Protein AF-A0A7S1QHV8-F1 (afdb_monomer_lite)

Structure (mmCIF, N/CA/C/O backbone):
data_AF-A0A7S1QHV8-F1
#
_entry.id   AF-A0A7S1QHV8-F1
#
loop_
_atom_site.group_PDB
_atom_site.id
_atom_site.type_symbol
_atom_site.label_atom_id
_atom_site.label_alt_id
_atom_site.label_comp_id
_atom_site.label_asym_id
_atom_site.label_entity_id
_atom_site.label_seq_id
_atom_site.pdbx_PDB_ins_code
_atom_site.Cartn_x
_atom_site.Cartn_y
_atom_site.Cartn_z
_atom_site.occupancy
_atom_site.B_iso_or_equiv
_atom_site.auth_seq_id
_atom_site.auth_comp_id
_atom_site.auth_asym_id
_atom_site.auth_atom_id
_atom_site.pdbx_PDB_model_num
ATOM 1 N N . ARG A 1 1 ? 0.351 -22.954 -8.167 1.00 77.25 1 ARG A N 1
ATOM 2 C CA . ARG A 1 1 ? -0.189 -22.498 -9.470 1.00 77.25 1 ARG A CA 1
ATOM 3 C C . ARG A 1 1 ? 0.851 -21.577 -10.068 1.00 77.25 1 ARG A C 1
ATOM 5 O O . ARG A 1 1 ? 1.252 -20.652 -9.377 1.00 77.25 1 ARG A O 1
ATOM 12 N N . THR A 1 2 ? 1.310 -21.867 -11.275 1.00 90.75 2 THR A N 1
ATOM 13 C CA . THR A 1 2 ? 2.273 -21.025 -11.989 1.00 90.75 2 THR A CA 1
ATOM 14 C C . THR A 1 2 ? 1.488 -20.119 -12.925 1.00 90.75 2 THR A C 1
ATOM 16 O O . THR A 1 2 ? 0.535 -20.584 -13.549 1.00 90.75 2 THR A O 1
ATOM 19 N N . ALA A 1 3 ? 1.841 -18.840 -12.971 1.00 90.56 3 ALA A N 1
ATOM 20 C CA . ALA A 1 3 ? 1.262 -17.872 -13.890 1.00 90.56 3 ALA A CA 1
ATOM 21 C C . ALA A 1 3 ? 2.400 -17.239 -14.689 1.00 90.56 3 ALA A C 1
ATOM 23 O O . ALA A 1 3 ? 3.419 -16.860 -14.113 1.00 90.56 3 ALA A O 1
ATOM 24 N N . GLU A 1 4 ? 2.217 -17.148 -15.999 1.00 92.38 4 GLU A N 1
ATOM 25 C CA . GLU A 1 4 ? 3.098 -16.404 -16.891 1.00 92.38 4 GLU A CA 1
ATOM 26 C C . GLU A 1 4 ? 2.501 -15.010 -17.105 1.00 92.38 4 GLU A C 1
ATOM 28 O O . GLU A 1 4 ? 1.290 -14.870 -17.288 1.00 92.38 4 GLU A O 1
ATOM 33 N N . VAL A 1 5 ? 3.334 -13.972 -17.024 1.00 91.50 5 VAL A N 1
ATOM 34 C CA . VAL A 1 5 ? 2.901 -12.572 -17.115 1.00 91.50 5 VAL A CA 1
ATOM 35 C C . VAL A 1 5 ? 3.741 -11.870 -18.171 1.00 91.50 5 VAL A C 1
ATOM 37 O O . VAL A 1 5 ? 4.965 -11.853 -18.081 1.00 91.50 5 VAL A O 1
ATOM 40 N N . MET A 1 6 ? 3.077 -11.260 -19.152 1.00 92.25 6 MET A N 1
ATOM 41 C CA . MET A 1 6 ? 3.716 -10.464 -20.197 1.00 92.25 6 MET A CA 1
ATOM 42 C C . MET A 1 6 ? 3.490 -8.974 -19.922 1.00 92.25 6 MET A C 1
ATOM 44 O O . MET A 1 6 ? 2.350 -8.535 -19.776 1.00 92.25 6 MET A O 1
ATOM 48 N N . LEU A 1 7 ? 4.572 -8.194 -19.855 1.00 89.75 7 LEU A N 1
ATOM 49 C CA . LEU A 1 7 ? 4.539 -6.754 -19.584 1.00 89.75 7 LEU A CA 1
ATOM 50 C C . LEU A 1 7 ? 4.969 -5.979 -20.836 1.00 89.75 7 LEU A C 1
ATOM 52 O O . LEU A 1 7 ? 6.034 -6.230 -21.394 1.00 89.75 7 LEU A O 1
ATOM 56 N N . CYS A 1 8 ? 4.145 -5.030 -21.283 1.00 89.50 8 CYS A N 1
ATOM 57 C CA . CYS A 1 8 ? 4.484 -4.150 -22.402 1.00 89.50 8 CYS A CA 1
ATOM 58 C C . CYS A 1 8 ? 5.267 -2.934 -21.893 1.00 89.50 8 CYS A C 1
ATOM 60 O O . CYS A 1 8 ? 4.756 -2.178 -21.071 1.00 89.50 8 CYS A O 1
ATOM 62 N N . VAL A 1 9 ? 6.484 -2.734 -22.403 1.00 88.44 9 VAL A N 1
ATOM 63 C CA . VAL A 1 9 ? 7.393 -1.649 -21.980 1.00 88.44 9 VAL A CA 1
ATOM 64 C C . VAL A 1 9 ? 7.766 -0.702 -23.126 1.00 88.44 9 VAL A C 1
ATOM 66 O O . VAL A 1 9 ? 8.724 0.049 -23.013 1.00 88.44 9 VAL A O 1
ATOM 69 N N . LYS A 1 10 ? 7.016 -0.728 -24.238 1.00 84.56 10 LYS A N 1
ATOM 70 C CA . LYS A 1 10 ? 7.363 -0.029 -25.493 1.00 84.56 10 LYS A CA 1
ATOM 71 C C . LYS A 1 10 ? 7.579 1.481 -25.340 1.00 84.56 10 LYS A C 1
ATOM 73 O O . LYS A 1 10 ? 8.440 2.023 -26.019 1.00 84.56 10 LYS A O 1
ATOM 78 N N . ASP A 1 11 ? 6.842 2.122 -24.437 1.00 84.25 11 ASP A N 1
ATOM 79 C CA . ASP A 1 11 ? 6.924 3.570 -24.196 1.00 84.25 11 ASP A CA 1
ATOM 80 C C . ASP A 1 11 ? 7.743 3.920 -22.942 1.00 84.25 11 ASP A C 1
ATOM 82 O O . ASP A 1 11 ? 7.843 5.083 -22.551 1.00 84.25 11 ASP A O 1
ATOM 86 N N . ALA A 1 12 ? 8.327 2.917 -22.282 1.00 82.69 12 ALA A N 1
ATOM 87 C CA . ALA A 1 12 ? 9.216 3.127 -21.154 1.00 82.69 12 ALA A CA 1
ATOM 88 C C . ALA A 1 12 ? 10.659 3.243 -21.656 1.00 82.69 12 ALA A C 1
ATOM 90 O O . ALA A 1 12 ? 11.107 2.452 -22.484 1.00 82.69 12 ALA A O 1
ATOM 91 N N . ALA A 1 13 ? 11.428 4.174 -21.092 1.00 85.88 13 ALA A N 1
ATOM 92 C CA . ALA A 1 13 ? 12.884 4.210 -21.245 1.00 85.88 13 ALA A CA 1
ATOM 93 C C . ALA A 1 13 ? 13.545 3.079 -20.423 1.00 85.88 13 ALA A C 1
ATOM 95 O O . ALA A 1 13 ? 14.388 3.327 -19.563 1.00 85.88 13 ALA A O 1
ATOM 96 N N . LEU A 1 14 ? 13.100 1.839 -20.637 1.00 86.81 14 LEU A N 1
ATOM 97 C CA . LEU A 1 14 ? 13.517 0.647 -19.913 1.00 86.81 14 LEU A CA 1
ATOM 98 C C . LEU A 1 14 ? 14.174 -0.327 -20.895 1.00 86.81 14 LEU A C 1
ATOM 100 O O . LEU A 1 14 ? 13.529 -0.830 -21.812 1.00 86.81 14 LEU A O 1
ATOM 104 N N . ALA A 1 15 ? 15.449 -0.620 -20.668 1.00 89.44 15 ALA A N 1
ATOM 105 C CA . ALA A 1 15 ? 16.157 -1.719 -21.309 1.00 89.44 15 ALA A CA 1
ATOM 106 C C . ALA A 1 15 ? 16.427 -2.805 -20.263 1.00 89.44 15 ALA A C 1
ATOM 108 O O . ALA A 1 15 ? 16.649 -2.490 -19.094 1.00 89.44 15 ALA A O 1
ATOM 109 N N . TYR A 1 16 ? 16.406 -4.066 -20.681 1.00 92.88 16 TYR A N 1
ATOM 110 C CA . TYR A 1 16 ? 16.735 -5.199 -19.822 1.00 92.88 16 TYR A CA 1
ATOM 111 C C . TYR A 1 16 ? 17.555 -6.225 -20.603 1.00 92.88 16 TYR A C 1
ATOM 113 O O . TYR A 1 16 ? 17.508 -6.276 -21.836 1.00 92.88 16 TYR A O 1
ATOM 121 N N . GLN A 1 17 ? 18.292 -7.051 -19.878 1.00 95.19 17 GLN A N 1
ATOM 122 C CA . GLN A 1 17 ? 19.0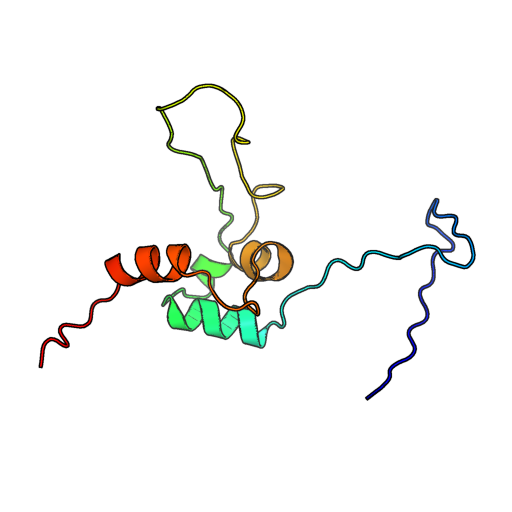11 -8.206 -20.391 1.00 95.19 17 GLN A CA 1
ATOM 123 C C . GLN A 1 17 ? 18.500 -9.486 -19.729 1.00 95.19 17 GLN A C 1
ATOM 125 O O . GLN A 1 17 ? 17.863 -9.477 -18.674 1.00 95.19 17 GLN A O 1
ATOM 130 N N . ALA A 1 18 ? 18.756 -10.624 -20.374 1.00 94.94 18 ALA A N 1
ATOM 131 C CA . ALA A 1 18 ? 18.410 -11.913 -19.796 1.00 94.94 18 ALA A CA 1
ATOM 132 C C . ALA A 1 18 ? 19.186 -12.125 -18.486 1.00 94.94 18 ALA A C 1
ATOM 134 O O . ALA A 1 18 ? 20.411 -12.032 -18.465 1.00 94.94 18 ALA A O 1
ATOM 135 N N . GLY A 1 19 ? 18.461 -12.426 -17.408 1.00 94.94 19 GLY A N 1
ATOM 136 C CA . GLY A 1 19 ? 19.018 -12.544 -16.058 1.00 94.94 19 GLY A CA 1
ATOM 137 C C . GLY A 1 19 ? 18.769 -11.326 -15.164 1.00 94.94 19 GLY A C 1
ATOM 138 O O . GLY A 1 19 ? 18.971 -11.433 -13.954 1.00 94.94 19 GLY A O 1
ATOM 139 N N . ASP A 1 20 ? 18.278 -10.210 -15.711 1.00 94.88 20 ASP A N 1
ATOM 140 C CA . ASP A 1 20 ? 17.872 -9.057 -14.905 1.00 94.88 20 ASP A CA 1
ATOM 141 C C . ASP A 1 20 ? 16.625 -9.361 -14.066 1.00 94.88 20 ASP A C 1
ATOM 143 O O . ASP A 1 20 ? 15.728 -10.110 -14.463 1.00 94.88 20 ASP A O 1
ATOM 147 N N . HIS A 1 21 ? 16.549 -8.727 -12.896 1.00 93.00 21 HIS A N 1
ATOM 148 C CA . HIS A 1 21 ? 15.396 -8.821 -12.009 1.00 93.00 21 HIS A CA 1
ATOM 149 C C . HIS A 1 21 ? 14.473 -7.621 -12.207 1.00 93.00 21 HIS A C 1
ATOM 151 O O . HIS A 1 21 ? 14.929 -6.483 -12.308 1.00 93.00 21 HIS A O 1
ATOM 157 N N . PHE A 1 22 ? 13.164 -7.867 -12.180 1.00 90.81 22 PHE A N 1
ATOM 158 C CA . PHE A 1 22 ? 12.154 -6.818 -12.254 1.00 90.81 22 PHE A CA 1
ATOM 159 C C . PHE A 1 22 ? 11.453 -6.648 -10.905 1.00 90.81 22 PHE A C 1
ATOM 161 O O . PHE A 1 22 ? 10.906 -7.600 -10.345 1.00 90.81 22 PHE A O 1
ATOM 168 N N . GLY A 1 23 ? 11.464 -5.425 -10.378 1.00 91.19 23 GLY A N 1
ATOM 169 C CA . GLY A 1 23 ? 10.712 -5.073 -9.180 1.00 91.19 23 GLY A CA 1
ATOM 170 C C . GLY A 1 23 ? 9.267 -4.737 -9.531 1.00 91.19 23 GLY A C 1
ATOM 171 O O . GLY A 1 23 ? 9.017 -3.828 -10.316 1.00 91.19 23 GLY A O 1
ATOM 172 N N . ILE A 1 24 ? 8.310 -5.434 -8.920 1.00 91.38 24 ILE A N 1
ATOM 173 C CA . ILE A 1 24 ? 6.884 -5.099 -9.009 1.00 91.38 24 ILE A CA 1
ATOM 174 C C . ILE A 1 24 ? 6.480 -4.475 -7.679 1.00 91.38 24 ILE A C 1
ATOM 176 O O . ILE A 1 24 ? 6.674 -5.098 -6.639 1.00 91.38 24 ILE A O 1
ATOM 180 N N . LEU A 1 25 ? 5.914 -3.265 -7.704 1.00 91.81 25 LEU A N 1
ATOM 181 C CA . LEU A 1 25 ? 5.311 -2.653 -6.521 1.00 91.81 25 LEU A CA 1
ATOM 182 C C . LEU A 1 25 ? 3.884 -3.201 -6.356 1.00 91.81 25 LEU A C 1
ATOM 184 O O . LEU A 1 25 ? 3.014 -2.859 -7.162 1.00 91.81 25 LEU A O 1
ATOM 188 N N . PRO A 1 26 ? 3.622 -4.067 -5.363 1.00 93.75 26 PRO A N 1
ATOM 189 C CA . PRO A 1 26 ? 2.306 -4.654 -5.199 1.00 93.75 26 PRO A CA 1
ATOM 190 C C . PRO A 1 26 ? 1.337 -3.664 -4.550 1.00 93.75 26 PRO A C 1
ATOM 192 O O . PRO A 1 26 ? 1.723 -2.786 -3.779 1.00 93.75 26 PRO A O 1
ATOM 195 N N . ARG A 1 27 ? 0.051 -3.880 -4.816 1.00 95.56 27 ARG A N 1
ATOM 196 C CA . ARG A 1 27 ? -1.057 -3.230 -4.119 1.00 95.56 27 ARG A CA 1
ATOM 197 C C . ARG A 1 27 ? -1.771 -4.257 -3.251 1.00 95.56 27 ARG A C 1
ATOM 199 O O . ARG A 1 27 ? -2.086 -5.350 -3.727 1.00 95.56 27 ARG A O 1
ATOM 206 N N . ASN A 1 28 ? -2.082 -3.902 -2.010 1.00 96.56 28 ASN A N 1
ATOM 207 C CA . ASN A 1 28 ? -2.921 -4.734 -1.157 1.00 96.56 28 ASN A CA 1
ATOM 208 C C . ASN A 1 28 ? -4.329 -4.892 -1.769 1.00 96.56 28 ASN A C 1
ATOM 210 O O . ASN A 1 28 ? -4.880 -3.922 -2.301 1.00 96.56 28 ASN A O 1
ATOM 214 N N . PRO A 1 29 ? -4.949 -6.083 -1.676 1.00 96.69 29 PRO A N 1
ATOM 215 C CA . PRO A 1 29 ? -6.328 -6.277 -2.109 1.00 96.69 29 PRO A CA 1
ATOM 216 C C . PRO A 1 29 ? -7.288 -5.362 -1.344 1.00 96.69 29 PRO A C 1
ATOM 218 O O . PRO A 1 29 ? -7.156 -5.206 -0.129 1.00 96.69 29 PRO A O 1
ATOM 221 N N . ASP A 1 30 ? -8.312 -4.842 -2.021 1.00 96.38 30 ASP A N 1
ATOM 222 C CA . ASP A 1 30 ? -9.302 -3.948 -1.401 1.00 96.38 30 ASP A CA 1
ATOM 223 C C . ASP A 1 30 ? -9.984 -4.580 -0.189 1.00 96.38 30 ASP A C 1
ATOM 225 O O . ASP A 1 30 ? -10.167 -3.928 0.835 1.00 96.38 30 ASP A O 1
ATOM 229 N N . ALA A 1 31 ? -10.263 -5.884 -0.258 1.00 96.44 31 ALA A N 1
ATOM 230 C CA . ALA A 1 31 ? -10.812 -6.634 0.865 1.00 96.44 31 ALA A CA 1
ATOM 231 C C . ALA A 1 31 ? -9.884 -6.629 2.095 1.00 96.44 31 ALA A C 1
ATOM 233 O O . ALA A 1 31 ? -10.362 -6.579 3.223 1.00 96.44 31 ALA A O 1
ATOM 234 N N . ALA A 1 32 ? -8.560 -6.674 1.909 1.00 96.06 32 ALA A N 1
ATOM 235 C CA . ALA A 1 32 ? -7.610 -6.626 3.022 1.00 96.06 32 ALA A CA 1
ATOM 236 C C . ALA A 1 32 ? -7.539 -5.227 3.645 1.00 96.06 32 ALA A C 1
ATOM 238 O O . ALA A 1 32 ? -7.535 -5.102 4.869 1.00 96.06 32 ALA A O 1
ATOM 239 N N . VAL A 1 33 ? -7.543 -4.187 2.806 1.00 97.19 33 VA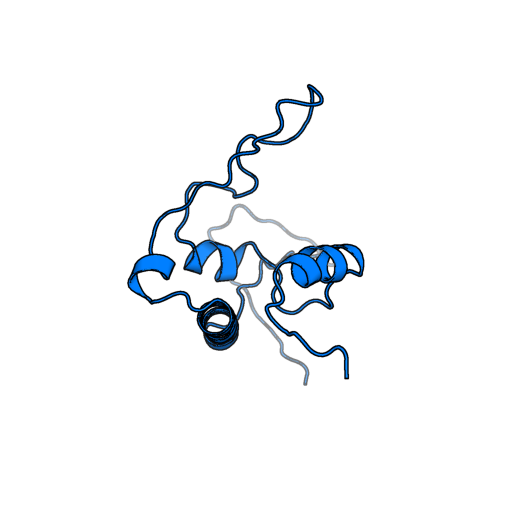L A N 1
ATOM 240 C CA . VAL A 1 33 ? -7.594 -2.790 3.258 1.00 97.19 33 VAL A CA 1
ATOM 241 C C . VAL A 1 33 ? -8.884 -2.531 4.034 1.00 97.19 33 VAL A C 1
ATOM 243 O O . VAL A 1 33 ? -8.833 -1.959 5.120 1.00 97.19 33 VAL A O 1
ATOM 246 N N . GLN A 1 34 ? -10.024 -3.005 3.525 1.00 96.81 34 GLN A N 1
ATOM 247 C CA . GLN A 1 34 ? -11.315 -2.812 4.177 1.00 96.81 34 GLN A CA 1
ATOM 248 C C . GLN A 1 34 ? -11.372 -3.501 5.543 1.00 96.81 34 GLN A C 1
ATOM 250 O O . GLN A 1 34 ? -11.688 -2.841 6.523 1.00 96.81 34 GLN A O 1
ATOM 255 N N . ARG A 1 35 ? -10.932 -4.765 5.651 1.00 95.94 35 ARG A N 1
ATOM 256 C CA . ARG A 1 35 ? -10.841 -5.450 6.955 1.00 95.94 35 ARG A CA 1
ATOM 257 C C . ARG A 1 35 ? -9.985 -4.688 7.967 1.00 95.94 35 ARG A C 1
ATOM 259 O O . ARG A 1 35 ? -10.296 -4.694 9.152 1.00 95.94 35 ARG A O 1
ATOM 266 N N . CYS A 1 36 ? -8.891 -4.069 7.520 1.00 95.38 36 CYS A N 1
ATOM 267 C CA . CYS A 1 36 ? -8.033 -3.275 8.395 1.00 95.38 36 CYS A CA 1
ATOM 268 C C . CYS A 1 36 ? -8.744 -2.003 8.881 1.00 95.38 36 CYS A C 1
ATOM 270 O O . CYS A 1 36 ? -8.692 -1.701 10.070 1.00 95.38 36 CYS A O 1
ATOM 27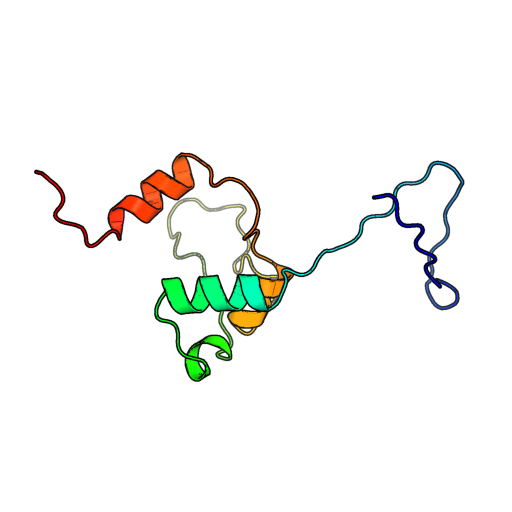2 N N . LEU A 1 37 ? -9.441 -1.293 7.990 1.00 96.06 37 LEU A N 1
ATOM 273 C CA . LEU A 1 37 ? -10.240 -0.119 8.352 1.00 96.06 37 LEU A CA 1
ATOM 274 C C . LEU A 1 37 ? -11.364 -0.479 9.331 1.00 96.06 37 LEU A C 1
ATOM 276 O O . LEU A 1 37 ? -11.534 0.215 10.331 1.00 96.06 37 LEU A O 1
ATOM 280 N N . ASP A 1 38 ? -12.067 -1.585 9.080 1.00 96.00 38 ASP A N 1
ATOM 281 C CA . ASP A 1 38 ? -13.152 -2.075 9.933 1.00 96.00 38 ASP A CA 1
ATOM 282 C C . ASP A 1 38 ? -12.631 -2.438 11.333 1.00 96.00 38 ASP A C 1
ATOM 284 O O . ASP A 1 38 ? -13.207 -2.016 12.334 1.00 96.00 38 ASP A O 1
ATOM 288 N N . ALA A 1 39 ? -11.495 -3.143 11.419 1.00 92.88 39 ALA A N 1
ATOM 289 C CA . ALA A 1 39 ? -10.859 -3.498 12.692 1.00 92.88 39 ALA A CA 1
ATOM 290 C C . ALA A 1 39 ? -10.398 -2.275 13.504 1.00 92.88 39 ALA A C 1
ATOM 292 O O . ALA A 1 39 ? -10.323 -2.341 14.728 1.00 92.88 39 ALA A O 1
ATOM 293 N N . LEU A 1 40 ? -10.093 -1.162 12.832 1.00 92.31 40 LEU A N 1
ATOM 294 C CA . LEU A 1 40 ? -9.731 0.109 13.463 1.00 92.31 40 LEU A CA 1
ATOM 295 C C . LEU A 1 40 ? -10.947 1.020 13.716 1.00 92.31 40 LEU A C 1
ATOM 297 O O . LEU A 1 40 ? -10.771 2.134 14.208 1.00 92.31 40 LEU A O 1
ATOM 301 N N . GLY A 1 41 ? -12.165 0.595 13.355 1.00 94.81 41 GLY A N 1
ATOM 302 C CA . GLY A 1 41 ? -13.378 1.408 13.482 1.00 94.81 41 GLY A CA 1
ATOM 303 C C . GLY A 1 41 ? -13.389 2.655 12.587 1.00 94.81 41 GLY A C 1
ATOM 304 O O . GLY A 1 41 ? -14.034 3.653 12.911 1.00 94.81 41 GLY A O 1
ATOM 305 N N . ILE A 1 42 ? -12.655 2.640 11.470 1.00 95.19 42 ILE A N 1
ATOM 306 C CA . ILE A 1 42 ? -12.491 3.802 10.590 1.00 95.19 42 ILE A CA 1
ATOM 307 C C . ILE A 1 42 ? -13.560 3.785 9.496 1.00 95.19 42 ILE A C 1
ATOM 309 O O . ILE A 1 42 ? -13.514 2.990 8.560 1.00 95.19 42 ILE A O 1
ATOM 313 N N . GLY A 1 43 ? -14.500 4.728 9.580 1.00 94.81 43 GLY A N 1
ATOM 314 C CA . GLY A 1 43 ? -15.533 4.921 8.562 1.00 94.81 43 GLY A CA 1
ATOM 315 C C . GLY A 1 43 ? -14.996 5.430 7.216 1.00 94.81 43 GLY A C 1
ATOM 316 O O . GLY A 1 43 ? -13.918 6.025 7.128 1.00 94.81 43 GLY A O 1
ATOM 317 N N . ALA A 1 44 ? -15.800 5.263 6.161 1.00 92.00 44 ALA A N 1
ATOM 318 C CA . ALA A 1 44 ? -15.433 5.607 4.784 1.00 92.00 44 ALA A CA 1
ATOM 319 C C . ALA A 1 44 ? -14.975 7.068 4.613 1.00 92.00 44 ALA A C 1
ATOM 321 O O . ALA A 1 44 ? -13.960 7.320 3.972 1.00 92.00 44 ALA A O 1
ATOM 322 N N . ALA A 1 45 ? -15.666 8.024 5.243 1.00 93.31 45 ALA A N 1
ATOM 323 C CA . ALA A 1 45 ? -15.304 9.441 5.165 1.00 93.31 45 ALA A CA 1
ATOM 324 C C . ALA A 1 45 ? -13.895 9.721 5.720 1.00 93.31 45 ALA A C 1
ATOM 326 O O . ALA A 1 45 ? -13.149 10.518 5.157 1.00 93.31 45 ALA A O 1
ATOM 327 N N . THR A 1 46 ? -13.507 9.042 6.803 1.00 93.69 46 THR A N 1
ATOM 328 C CA . THR A 1 46 ? -12.170 9.173 7.396 1.00 93.69 46 THR A CA 1
ATOM 329 C C . THR A 1 46 ? -11.117 8.440 6.569 1.00 93.69 46 THR A C 1
ATOM 331 O O . THR A 1 46 ? -9.997 8.929 6.451 1.00 93.69 46 THR A O 1
ATOM 334 N N . ALA A 1 47 ? -11.467 7.311 5.947 1.00 94.38 47 ALA A N 1
ATOM 335 C CA . ALA A 1 47 ? -10.557 6.562 5.078 1.00 94.38 47 ALA A CA 1
ATOM 336 C C . ALA A 1 47 ? -10.104 7.369 3.844 1.00 94.38 47 ALA A C 1
ATOM 338 O O . ALA A 1 47 ? -8.958 7.232 3.409 1.00 94.38 47 ALA A O 1
ATOM 339 N N . GLU A 1 48 ? -10.968 8.241 3.317 1.00 96.31 48 GLU A N 1
ATOM 340 C CA . GLU A 1 48 ? -10.650 9.127 2.186 1.00 96.31 48 GLU A CA 1
ATOM 341 C C . GLU A 1 48 ? -9.957 10.436 2.603 1.00 96.31 48 GLU A C 1
ATOM 343 O O . GLU A 1 48 ? -9.524 11.213 1.748 1.00 96.31 48 GLU A O 1
ATOM 348 N N . ARG A 1 49 ? -9.800 10.710 3.908 1.00 95.19 49 ARG A N 1
ATOM 349 C CA . ARG A 1 49 ? -9.080 11.911 4.350 1.00 95.19 49 ARG A CA 1
ATOM 350 C C . ARG A 1 49 ? -7.609 11.808 3.991 1.00 95.19 49 ARG A C 1
ATOM 352 O O . ARG A 1 49 ? -6.937 10.825 4.300 1.00 95.19 49 ARG A O 1
ATOM 359 N N . VAL A 1 50 ? -7.107 12.888 3.402 1.00 93.75 50 VAL A N 1
ATOM 360 C CA . VAL A 1 50 ? -5.682 13.090 3.158 1.00 93.75 50 VAL A CA 1
ATOM 361 C C . VAL A 1 50 ? -4.969 13.267 4.496 1.00 93.75 50 VAL A C 1
ATOM 363 O O . VAL A 1 50 ? -5.327 14.140 5.289 1.00 93.75 50 VAL A O 1
ATOM 366 N N . VAL A 1 51 ? -3.962 12.431 4.736 1.00 88.88 51 VAL A N 1
ATOM 367 C CA . VAL A 1 51 ? -3.150 12.425 5.952 1.00 88.88 51 VAL A CA 1
ATOM 368 C C . VAL A 1 51 ? -1.691 12.745 5.640 1.00 88.88 51 VAL A C 1
ATOM 370 O O . VAL A 1 51 ? -1.191 12.535 4.533 1.00 88.88 51 VAL A O 1
ATOM 373 N N . GLU A 1 52 ? -1.002 13.251 6.654 1.00 87.12 52 GLU A N 1
ATOM 374 C CA . GLU A 1 52 ? 0.434 13.497 6.660 1.00 87.12 52 GLU A CA 1
ATOM 375 C C . GLU A 1 52 ? 0.995 12.921 7.961 1.00 87.12 52 GLU A C 1
ATOM 377 O O . GLU A 1 52 ? 0.497 13.242 9.041 1.00 87.12 52 GLU A O 1
ATOM 382 N N . LEU A 1 53 ? 2.002 12.049 7.871 1.00 80.00 53 LEU A N 1
ATOM 383 C CA . LEU A 1 53 ? 2.664 11.499 9.051 1.00 80.00 53 LEU A CA 1
ATOM 384 C C . LEU A 1 53 ? 3.841 12.392 9.411 1.00 80.00 53 LEU A C 1
ATOM 386 O O . LEU A 1 53 ? 4.900 12.277 8.810 1.00 80.00 53 LEU A O 1
ATOM 390 N N . THR A 1 54 ? 3.675 13.272 10.392 1.00 73.81 54 THR A N 1
ATOM 391 C CA . THR A 1 54 ? 4.771 14.121 10.865 1.00 73.81 54 THR A CA 1
ATOM 392 C C . THR A 1 54 ? 5.470 13.486 12.062 1.00 73.81 54 THR A C 1
ATOM 394 O O . THR A 1 54 ? 4.840 13.011 13.008 1.00 73.81 54 THR A O 1
ATOM 397 N N . SER A 1 55 ? 6.802 13.458 12.036 1.00 67.31 55 SER A N 1
ATOM 398 C CA . SER A 1 55 ? 7.575 13.022 13.200 1.00 67.31 55 SER A CA 1
ATOM 399 C C . SER A 1 55 ? 7.504 14.085 14.298 1.00 67.31 55 SER A C 1
ATOM 401 O O . SER A 1 55 ? 7.953 15.213 14.108 1.00 67.31 55 SER A O 1
ATOM 403 N N . GLN A 1 56 ? 6.986 13.722 15.473 1.00 59.50 56 GLN A N 1
ATOM 404 C CA . GLN A 1 56 ? 6.995 14.590 16.659 1.00 59.50 56 GLN A CA 1
ATOM 405 C C . GLN A 1 56 ? 8.348 14.581 17.398 1.00 59.50 56 GLN A C 1
ATOM 407 O O . GLN A 1 56 ? 8.477 15.163 18.478 1.00 59.50 56 GLN A O 1
ATOM 412 N N . CYS A 1 57 ? 9.384 13.937 16.846 1.00 49.09 57 CYS A N 1
ATOM 413 C CA . CYS A 1 57 ? 10.679 13.813 17.507 1.00 49.09 57 CYS A CA 1
ATOM 414 C C . CYS A 1 57 ? 11.427 15.154 17.562 1.00 49.09 57 CYS A C 1
ATOM 416 O O . CYS A 1 57 ? 12.218 15.497 16.687 1.00 49.09 57 CYS A O 1
ATOM 418 N N . ARG A 1 58 ? 11.256 15.866 18.682 1.00 48.06 58 ARG A N 1
ATOM 419 C CA . ARG A 1 58 ? 12.191 16.891 19.183 1.00 48.06 58 ARG A CA 1
ATOM 420 C C . ARG A 1 58 ? 13.519 16.307 19.694 1.00 48.06 58 ARG A C 1
ATOM 422 O O . ARG A 1 58 ? 14.382 17.064 20.128 1.00 48.06 58 ARG A O 1
ATOM 429 N N . ILE A 1 59 ? 13.701 14.987 19.660 1.00 49.41 59 ILE A N 1
ATOM 430 C CA . ILE A 1 59 ? 14.839 14.300 20.272 1.00 49.41 59 ILE A CA 1
ATOM 431 C C . ILE A 1 59 ? 15.601 13.552 19.175 1.00 49.41 59 ILE A C 1
ATOM 433 O O . ILE A 1 59 ? 15.073 12.646 18.541 1.00 49.41 59 ILE A O 1
ATOM 437 N N . ASN A 1 60 ? 16.851 13.977 18.992 1.00 46.16 60 ASN A N 1
ATOM 438 C CA . ASN A 1 60 ? 17.884 13.482 18.079 1.00 46.16 60 ASN A CA 1
ATOM 439 C C . ASN A 1 60 ? 17.788 13.956 16.620 1.00 46.16 60 ASN A C 1
ATOM 441 O O . ASN A 1 60 ? 17.247 13.326 15.718 1.00 46.16 60 ASN A O 1
ATOM 445 N N . LYS A 1 61 ? 18.417 15.122 16.428 1.00 51.69 61 LYS A N 1
ATOM 446 C CA . LYS A 1 61 ? 18.866 15.709 15.166 1.00 51.69 61 LYS A CA 1
ATOM 447 C C . LYS A 1 61 ? 19.589 14.661 14.302 1.00 51.69 61 LYS A C 1
ATOM 449 O O . LYS A 1 61 ? 20.586 14.105 14.752 1.00 51.69 61 LYS A O 1
ATOM 454 N N . ARG A 1 62 ? 19.159 14.569 13.035 1.00 54.59 62 ARG A N 1
ATOM 455 C CA . ARG A 1 62 ? 19.725 13.850 11.868 1.00 54.59 62 ARG A CA 1
ATOM 456 C C . ARG A 1 62 ? 19.019 12.524 11.534 1.00 54.59 62 ARG A C 1
ATOM 458 O O . ARG A 1 62 ? 19.185 11.534 12.227 1.00 54.59 62 ARG A O 1
ATOM 465 N N . ALA A 1 63 ? 18.346 12.538 10.375 1.00 57.00 63 ALA A N 1
ATOM 466 C CA . ALA A 1 63 ? 18.055 11.393 9.499 1.00 57.00 63 ALA A CA 1
ATOM 467 C C . ALA A 1 63 ? 16.684 10.682 9.552 1.00 57.00 63 ALA A C 1
ATOM 469 O O . ALA A 1 63 ? 16.615 9.517 9.171 1.00 57.00 63 ALA A O 1
ATOM 470 N N . THR A 1 64 ? 15.578 11.366 9.867 1.00 55.25 64 THR A N 1
ATOM 471 C CA . THR A 1 64 ? 14.240 10.841 9.511 1.00 55.25 64 THR A CA 1
ATOM 472 C C . THR A 1 64 ? 13.509 11.845 8.621 1.00 55.25 64 THR A C 1
ATOM 474 O O . THR A 1 64 ? 13.456 13.022 8.992 1.00 55.25 64 THR A O 1
ATOM 477 N N . PRO A 1 65 ? 12.978 11.439 7.449 1.00 57.34 65 PRO A N 1
ATOM 478 C CA . PRO A 1 65 ? 12.197 12.335 6.606 1.00 57.34 65 PRO A CA 1
ATOM 479 C C . PRO A 1 65 ? 10.997 12.888 7.384 1.00 57.34 65 PRO A C 1
ATOM 481 O O . PRO A 1 65 ? 10.419 12.203 8.229 1.00 57.34 65 PRO A O 1
ATOM 484 N N . ALA A 1 66 ? 10.642 14.145 7.105 1.00 61.62 66 ALA A N 1
ATOM 485 C CA . ALA A 1 66 ? 9.547 14.843 7.783 1.00 61.62 66 ALA A CA 1
ATOM 486 C C . ALA A 1 66 ? 8.199 14.121 7.619 1.00 61.62 66 ALA A C 1
ATOM 488 O O . ALA A 1 66 ? 7.363 14.206 8.515 1.00 61.62 66 ALA A O 1
ATOM 489 N N . ASN A 1 67 ? 8.041 13.390 6.508 1.00 63.88 67 ASN A N 1
ATOM 490 C CA . ASN A 1 67 ? 6.948 12.472 6.231 1.00 63.88 67 ASN A CA 1
ATOM 491 C C . ASN A 1 67 ? 7.509 11.111 5.802 1.00 63.88 67 ASN A C 1
ATOM 493 O O . ASN A 1 67 ? 8.362 11.044 4.920 1.00 63.88 67 ASN A O 1
ATOM 497 N N . SER A 1 68 ? 7.046 10.031 6.431 1.00 73.00 68 SER A N 1
ATOM 498 C CA . SER A 1 68 ? 7.403 8.660 6.040 1.00 73.00 68 SER A CA 1
ATOM 499 C C . SER A 1 68 ? 6.612 8.160 4.828 1.00 73.00 68 SER A C 1
ATOM 501 O O . SER A 1 68 ? 6.989 7.152 4.233 1.00 73.00 68 SER A O 1
ATOM 503 N N . LEU A 1 69 ? 5.532 8.852 4.453 1.00 80.56 69 LEU A N 1
ATOM 504 C CA . LEU A 1 69 ? 4.791 8.603 3.220 1.00 80.56 69 LEU A CA 1
ATOM 505 C C . LEU A 1 69 ? 5.416 9.389 2.055 1.00 80.56 69 LEU A C 1
ATOM 507 O O . LEU A 1 69 ? 5.913 10.496 2.274 1.00 80.56 69 LEU A O 1
ATOM 511 N N . PRO A 1 70 ? 5.328 8.884 0.808 1.00 78.12 70 PRO A N 1
ATOM 512 C CA . PRO A 1 70 ? 5.878 9.575 -0.363 1.00 78.12 70 PRO A CA 1
ATOM 513 C C . PRO A 1 70 ? 5.312 10.988 -0.564 1.00 78.12 70 PRO A C 1
ATOM 515 O O . PRO A 1 70 ? 5.995 11.873 -1.069 1.00 78.12 70 PRO A O 1
ATOM 518 N N . MET A 1 71 ? 4.053 11.198 -0.168 1.00 77.12 71 MET A N 1
ATOM 519 C CA . MET A 1 71 ? 3.344 12.476 -0.216 1.00 77.12 71 MET A CA 1
ATOM 520 C C . MET A 1 71 ? 2.157 12.455 0.759 1.00 77.12 71 MET A C 1
ATOM 522 O O . MET A 1 71 ? 1.891 11.441 1.411 1.00 77.12 71 MET A O 1
ATOM 526 N N . ARG A 1 72 ? 1.421 13.567 0.852 1.00 88.88 72 ARG A N 1
ATOM 527 C CA . ARG A 1 72 ? 0.120 13.601 1.534 1.00 88.88 72 ARG A CA 1
ATOM 528 C C . ARG A 1 72 ? -0.874 12.779 0.718 1.00 88.88 72 ARG A C 1
ATOM 530 O O . ARG A 1 72 ? -1.165 13.128 -0.424 1.00 88.88 72 ARG A O 1
ATOM 537 N N . VAL A 1 73 ? -1.359 11.682 1.284 1.00 92.31 73 VAL A N 1
ATOM 538 C CA . VAL A 1 73 ? -2.252 10.735 0.599 1.00 92.31 73 VAL A CA 1
ATOM 539 C C . VAL A 1 73 ? -3.452 10.406 1.467 1.00 92.31 73 VAL A C 1
ATOM 541 O O . VAL A 1 73 ? -3.389 10.542 2.686 1.00 92.31 73 VAL A O 1
ATOM 544 N N . ALA A 1 74 ? -4.544 9.959 0.846 1.00 95.06 74 ALA A N 1
ATOM 545 C CA . ALA A 1 74 ? -5.664 9.392 1.585 1.00 95.06 74 ALA A CA 1
ATOM 546 C C . ALA A 1 74 ? -5.199 8.207 2.445 1.00 95.06 74 ALA A C 1
ATOM 548 O O . ALA A 1 74 ? -4.325 7.437 2.027 1.00 95.06 74 ALA A O 1
ATOM 549 N N . LEU A 1 75 ? -5.799 8.028 3.623 1.00 94.44 75 LEU A N 1
ATOM 550 C CA . LEU A 1 75 ? -5.474 6.905 4.506 1.00 94.44 75 LEU A CA 1
ATOM 551 C C . LEU A 1 75 ? -5.658 5.555 3.792 1.00 94.44 75 LEU A C 1
ATOM 553 O O . LEU A 1 75 ? -4.801 4.676 3.902 1.00 94.44 75 LEU A O 1
ATOM 557 N N . ARG A 1 76 ? -6.719 5.417 2.988 1.00 95.75 76 ARG A N 1
ATOM 558 C CA . ARG A 1 76 ? -6.941 4.237 2.140 1.00 95.75 76 ARG A CA 1
ATOM 559 C C . ARG A 1 76 ? -5.766 3.981 1.196 1.00 95.75 76 ARG A C 1
ATOM 561 O O . ARG A 1 76 ? -5.317 2.845 1.081 1.00 95.75 76 ARG A O 1
ATOM 568 N N . THR A 1 77 ? -5.244 5.020 0.545 1.00 95.38 77 THR A N 1
ATOM 569 C CA . THR A 1 77 ? -4.095 4.910 -0.368 1.00 95.38 77 THR A CA 1
ATOM 570 C C . THR A 1 77 ? -2.839 4.469 0.373 1.00 95.38 77 THR A C 1
ATOM 572 O O . THR A 1 77 ? -2.107 3.617 -0.130 1.00 95.38 77 THR A O 1
ATOM 575 N N . ALA A 1 78 ? -2.613 4.988 1.583 1.00 94.38 78 ALA A N 1
ATOM 576 C CA . ALA A 1 78 ? -1.490 4.563 2.411 1.00 94.38 78 ALA A CA 1
ATOM 577 C C . ALA A 1 78 ? -1.564 3.067 2.748 1.00 94.38 78 ALA A C 1
ATOM 579 O O . ALA A 1 78 ? -0.587 2.346 2.548 1.00 94.38 78 ALA A O 1
ATOM 580 N N . LEU A 1 79 ? -2.733 2.583 3.174 1.00 94.69 79 LEU A N 1
ATOM 581 C CA . LEU A 1 79 ? -2.952 1.163 3.462 1.00 94.69 79 LEU A CA 1
ATOM 582 C C . LEU A 1 79 ? -2.895 0.282 2.208 1.00 94.69 79 LEU A C 1
ATOM 584 O O . LEU A 1 79 ? -2.499 -0.875 2.297 1.00 94.69 79 LEU A O 1
ATOM 588 N N . ALA A 1 80 ? -3.276 0.802 1.042 1.00 95.88 80 ALA A N 1
ATOM 589 C CA . ALA A 1 80 ? -3.265 0.041 -0.204 1.00 95.88 80 ALA A CA 1
ATOM 590 C C . ALA A 1 80 ? -1.855 -0.153 -0.782 1.00 95.88 80 ALA A C 1
ATOM 592 O O . ALA A 1 80 ? -1.586 -1.208 -1.351 1.00 95.88 80 ALA A O 1
ATOM 593 N N . TRP A 1 81 ? -0.972 0.841 -0.656 1.00 94.69 81 TRP A N 1
ATOM 594 C CA . TRP A 1 81 ? 0.300 0.867 -1.393 1.00 94.69 81 TRP A CA 1
ATOM 595 C C . TRP A 1 81 ? 1.554 0.918 -0.525 1.00 94.69 81 TRP A C 1
ATOM 597 O O . TRP A 1 81 ? 2.611 0.474 -0.965 1.00 94.69 81 TRP A O 1
ATOM 607 N N . TYR A 1 82 ? 1.473 1.484 0.680 1.00 92.38 82 TYR A N 1
ATOM 608 C CA . TYR A 1 82 ? 2.665 1.870 1.446 1.00 92.38 82 TYR A CA 1
ATOM 609 C C . TYR A 1 82 ? 2.811 1.133 2.778 1.00 92.38 82 TYR A C 1
ATOM 611 O O . TYR A 1 82 ? 3.850 1.246 3.426 1.00 92.38 82 TYR A O 1
ATOM 619 N N . VAL A 1 83 ? 1.796 0.374 3.191 1.00 91.19 83 VAL A N 1
ATOM 620 C CA . VAL A 1 83 ? 1.808 -0.409 4.428 1.00 91.19 83 VAL A CA 1
ATOM 621 C C . VAL A 1 83 ? 1.683 -1.888 4.094 1.00 91.19 83 VAL A C 1
ATOM 623 O O . VAL A 1 83 ? 0.801 -2.295 3.343 1.00 91.19 83 VAL A O 1
ATOM 626 N N . ASP A 1 84 ? 2.546 -2.707 4.686 1.00 92.06 84 ASP A N 1
ATOM 627 C CA . ASP A 1 84 ? 2.405 -4.157 4.608 1.00 92.06 84 ASP A CA 1
ATOM 628 C C . ASP A 1 84 ? 1.312 -4.635 5.575 1.00 92.06 84 ASP A C 1
ATOM 630 O O . ASP A 1 84 ? 1.462 -4.542 6.795 1.00 92.06 84 ASP A O 1
ATOM 634 N N . LEU A 1 85 ? 0.208 -5.139 5.014 1.00 92.81 85 LEU A N 1
ATOM 635 C CA . LEU A 1 85 ? -0.918 -5.723 5.754 1.00 92.81 85 LEU A CA 1
ATOM 636 C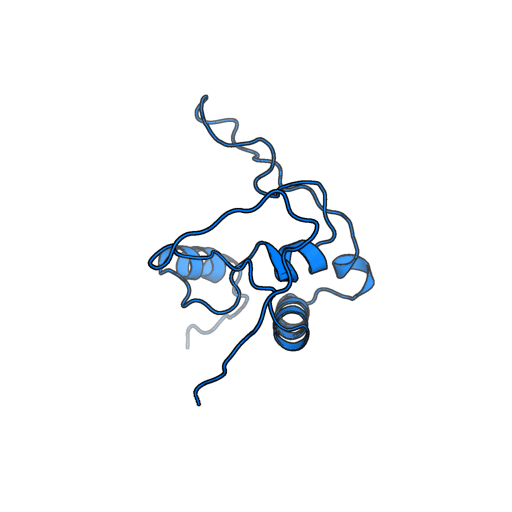 C . LEU A 1 85 ? -0.879 -7.258 5.789 1.00 92.81 85 LEU A C 1
ATOM 638 O O . LEU A 1 85 ? -1.723 -7.882 6.431 1.00 92.81 85 LEU A O 1
ATOM 642 N N . SER A 1 86 ? 0.050 -7.869 5.056 1.00 90.19 86 SER A N 1
ATOM 643 C CA . SER A 1 86 ? 0.100 -9.315 4.812 1.00 90.19 86 SER A CA 1
ATOM 644 C C . SER A 1 86 ? 1.222 -10.013 5.576 1.00 90.19 86 SER A C 1
ATOM 646 O O . SER A 1 86 ? 1.112 -11.197 5.904 1.00 90.19 86 SER A O 1
ATOM 648 N N . GLY A 1 87 ? 2.299 -9.286 5.873 1.00 89.50 87 GLY A N 1
ATOM 649 C CA . GLY A 1 87 ? 3.442 -9.798 6.604 1.00 89.50 87 GLY A CA 1
ATOM 650 C C . GLY A 1 87 ? 3.119 -10.139 8.054 1.00 89.50 87 GLY A C 1
ATOM 651 O O . GLY A 1 87 ? 2.252 -9.553 8.706 1.00 89.50 87 GLY A O 1
ATOM 652 N N . ARG A 1 88 ? 3.877 -11.092 8.603 1.00 92.81 88 ARG A N 1
ATOM 653 C CA . ARG A 1 88 ? 3.789 -11.422 10.026 1.00 92.81 88 ARG A CA 1
ATOM 654 C C . ARG A 1 88 ? 4.270 -10.219 10.852 1.00 92.81 88 ARG A C 1
ATOM 656 O O . ARG A 1 88 ? 5.416 -9.794 10.673 1.00 92.81 88 ARG A O 1
ATOM 663 N N . PRO A 1 89 ? 3.461 -9.697 11.792 1.00 91.88 89 PRO A N 1
ATOM 664 C CA . PRO A 1 89 ? 3.861 -8.545 12.583 1.00 91.88 89 PRO A CA 1
ATOM 665 C C . PRO A 1 89 ? 5.081 -8.881 13.444 1.00 91.88 89 PRO A C 1
ATOM 667 O O . PRO A 1 89 ? 5.191 -9.959 14.038 1.00 91.88 89 PRO A O 1
ATOM 670 N N . LYS A 1 90 ? 6.017 -7.932 13.528 1.00 93.25 90 LYS A N 1
ATOM 671 C CA . LYS A 1 90 ? 7.199 -8.058 14.387 1.00 93.25 90 LYS A CA 1
ATOM 672 C C . LYS A 1 90 ? 6.782 -8.002 15.858 1.00 93.25 90 LYS A C 1
ATOM 674 O O . LYS A 1 90 ? 5.818 -7.329 16.218 1.00 93.25 90 LYS A O 1
ATOM 679 N N . ARG A 1 91 ? 7.572 -8.631 16.738 1.00 94.06 91 ARG A N 1
ATOM 680 C CA . ARG A 1 91 ? 7.347 -8.592 18.200 1.00 94.06 91 ARG A CA 1
ATOM 681 C C . ARG A 1 91 ? 7.247 -7.162 18.744 1.00 94.06 91 ARG A C 1
ATOM 683 O O . ARG A 1 91 ? 6.454 -6.909 19.642 1.00 94.06 91 ARG A O 1
ATOM 690 N N . SER A 1 92 ? 8.029 -6.231 18.194 1.00 93.06 92 SER A N 1
ATOM 691 C CA . SER A 1 92 ? 7.974 -4.809 18.554 1.00 93.06 92 SER A CA 1
ATOM 692 C C . SER A 1 92 ? 6.630 -4.169 18.204 1.00 93.06 92 SER A C 1
ATOM 694 O O . SER A 1 92 ? 6.086 -3.433 19.021 1.00 93.06 92 SER A O 1
ATOM 696 N N . THR A 1 93 ? 6.078 -4.482 17.030 1.00 90.88 93 THR A N 1
ATOM 697 C CA . THR A 1 93 ? 4.765 -4.000 16.586 1.00 90.88 93 THR A CA 1
ATOM 698 C C . THR A 1 93 ? 3.661 -4.522 17.495 1.00 90.88 93 THR A C 1
ATOM 700 O O . THR A 1 93 ? 2.863 -3.732 17.983 1.00 90.88 93 THR A O 1
ATOM 703 N N . VAL A 1 94 ? 3.660 -5.825 17.797 1.00 92.50 94 VAL A N 1
ATOM 704 C CA . VAL A 1 94 ? 2.672 -6.425 18.712 1.00 92.50 94 VAL A CA 1
ATOM 705 C C . VAL A 1 94 ? 2.754 -5.788 20.099 1.00 92.50 94 VAL A C 1
ATOM 707 O O . VAL A 1 94 ? 1.735 -5.399 20.656 1.00 92.50 94 VAL A O 1
ATOM 710 N N . ARG A 1 95 ? 3.967 -5.599 20.637 1.00 93.81 95 ARG A N 1
ATOM 711 C CA . ARG A 1 95 ? 4.174 -4.929 21.932 1.00 93.81 95 ARG A CA 1
ATOM 712 C C . ARG A 1 95 ? 3.652 -3.490 21.945 1.00 93.81 95 ARG A C 1
ATOM 714 O O . ARG A 1 95 ? 3.181 -3.032 22.980 1.00 93.81 95 ARG A O 1
ATOM 721 N N . MET A 1 96 ? 3.779 -2.768 20.833 1.00 90.12 96 MET A N 1
ATOM 722 C CA . MET A 1 96 ? 3.239 -1.415 20.701 1.00 90.12 96 MET A CA 1
ATOM 723 C C . MET A 1 96 ? 1.706 -1.442 20.675 1.00 90.12 96 MET A C 1
ATOM 725 O O . MET A 1 96 ? 1.088 -0.732 21.462 1.00 90.12 96 MET A O 1
ATOM 729 N N . LEU A 1 97 ? 1.110 -2.303 19.842 1.00 90.56 97 LEU A N 1
ATOM 730 C CA . LEU A 1 97 ? -0.345 -2.431 19.707 1.00 90.56 97 LEU A CA 1
ATOM 731 C C . LEU A 1 97 ? -1.021 -2.906 20.999 1.00 90.56 97 LEU A C 1
ATOM 733 O O . LEU A 1 97 ? -2.118 -2.454 21.300 1.00 90.56 97 LEU A O 1
ATOM 737 N N . ALA A 1 98 ? -0.347 -3.739 21.798 1.00 92.56 98 ALA A N 1
ATOM 738 C CA . ALA A 1 98 ? -0.856 -4.211 23.086 1.00 92.56 98 ALA A CA 1
ATOM 739 C C . ALA A 1 98 ? -1.203 -3.073 24.067 1.00 92.56 98 ALA A C 1
ATOM 741 O O . ALA A 1 98 ? -2.021 -3.268 24.953 1.00 92.56 98 ALA A O 1
ATOM 742 N N . ARG A 1 99 ? -0.616 -1.877 23.907 1.00 91.12 99 ARG A N 1
ATOM 743 C CA . ARG A 1 99 ? -0.935 -0.697 24.736 1.00 91.12 99 ARG A CA 1
ATOM 744 C C . ARG A 1 99 ? -2.309 -0.093 24.451 1.00 91.12 99 ARG A C 1
ATOM 746 O O . ARG A 1 99 ? -2.773 0.712 25.244 1.00 91.12 99 ARG A O 1
ATOM 753 N N . TYR A 1 100 ? -2.891 -0.427 23.304 1.00 89.69 100 TYR A N 1
ATOM 754 C CA . TYR A 1 100 ? -4.177 0.078 22.827 1.00 89.69 100 TYR A CA 1
ATOM 755 C C . TYR A 1 100 ? -5.250 -1.019 22.830 1.00 89.69 100 TYR A C 1
ATOM 757 O O . TYR A 1 100 ? -6.306 -0.850 22.230 1.00 89.69 100 TYR A O 1
ATOM 765 N N . ALA A 1 101 ? -4.957 -2.177 23.430 1.00 89.62 101 ALA A N 1
ATOM 766 C CA . ALA A 1 101 ? -5.932 -3.241 23.590 1.00 89.62 101 ALA A CA 1
ATOM 767 C C . ALA A 1 101 ? -6.835 -2.908 24.784 1.00 89.62 101 ALA A C 1
ATOM 769 O O . ALA A 1 101 ? -6.356 -2.795 25.906 1.00 89.62 101 ALA A O 1
ATOM 770 N N . GLU A 1 102 ? -8.136 -2.783 24.536 1.00 79.50 102 GLU A N 1
ATOM 771 C CA . GLU A 1 102 ? -9.159 -2.469 25.547 1.00 79.50 102 GLU A CA 1
ATOM 772 C C . GLU A 1 102 ? -9.668 -3.725 26.290 1.00 79.50 102 GLU A C 1
ATOM 774 O O . GLU A 1 102 ? -10.760 -3.728 26.851 1.00 79.50 102 GLU A O 1
ATOM 779 N N . ALA A 1 103 ? -8.906 -4.826 26.272 1.00 66.69 103 ALA A N 1
ATOM 780 C CA . ALA A 1 103 ? -9.306 -6.074 26.913 1.00 66.69 103 ALA A CA 1
ATOM 781 C C . ALA A 1 103 ? -8.762 -6.166 28.345 1.00 66.69 103 ALA A C 1
ATOM 783 O O . ALA A 1 103 ? -7.579 -6.437 28.568 1.00 66.69 103 ALA A O 1
ATOM 784 N N . ASP A 1 104 ? -9.676 -5.993 29.296 1.00 60.38 104 ASP A N 1
ATOM 785 C CA . ASP A 1 104 ? -9.622 -6.573 30.634 1.00 60.38 104 ASP A CA 1
ATOM 786 C C . ASP A 1 104 ? -9.846 -8.094 30.521 1.00 60.38 104 ASP A C 1
ATOM 788 O O . ASP A 1 104 ? -10.932 -8.607 30.760 1.00 60.38 104 ASP A O 1
ATOM 792 N N . GLU A 1 105 ? -8.830 -8.822 30.057 1.00 53.19 105 GLU A N 1
ATOM 793 C CA . GLU A 1 105 ? -8.767 -10.284 30.183 1.00 53.19 105 GLU A CA 1
ATOM 794 C C . GLU A 1 105 ? -7.538 -10.650 31.020 1.00 53.19 105 GLU A C 1
ATOM 796 O O . GLU A 1 105 ? -6.566 -11.257 30.569 1.00 53.19 105 GLU A O 1
ATOM 801 N N . ALA A 1 106 ? -7.588 -10.212 32.277 1.00 43.31 106 ALA A N 1
ATOM 802 C CA . ALA A 1 106 ? -6.929 -10.875 33.388 1.00 43.31 106 ALA A CA 1
ATOM 803 C C . ALA A 1 106 ? -7.966 -11.734 34.135 1.00 43.31 106 ALA A C 1
ATOM 805 O O . ALA A 1 106 ? -8.323 -11.431 35.272 1.00 43.31 106 ALA A O 1
ATOM 806 N N . GLN A 1 107 ? -8.450 -12.803 33.496 1.00 34.09 107 GLN A N 1
ATOM 807 C CA . GLN A 1 107 ? -9.017 -13.961 34.193 1.00 34.09 107 GLN A CA 1
ATOM 808 C C . GLN A 1 107 ? -8.808 -15.245 33.394 1.00 34.09 107 GLN A C 1
ATOM 810 O O . GLN A 1 107 ? -9.140 -15.255 32.191 1.00 34.09 107 GLN A O 1
#

Secondary structure (DSSP, 8-state):
---------TTS-----TT----------HHHHHHHHHHTT--HHHHTSEE--B----S--S---SBSSSSSEEHHHHHHHTS-SSSPPPHHHHHHHGGG-------

InterPro domains:
  IPR003097 Sulfite reductase [NADPH] flavoprotein alpha-component-like, FAD-binding [PF00667] (7-106)
  IPR017938 Riboflavin synthase-like beta-barrel [SSF63380] (7-104)
  IPR023173 NADPH-cytochrome p450 reductase, FAD-binding, alpha-helical domain superfamily [G3DSA:1.20.990.10] (27-105)

pLDDT: mean 85.02, std 15.0, range [34.09, 97.19]

Organism: Neobodo designis (NCBI:txid312471)

Radius of gyration: 19.25 Å; chains: 1; bounding box: 35×39×60 Å

Foldseek 3Di:
DDDDDDDDCPPPPDDDDPPDDDDDQAWDDPVLLVVVCVVVVHDPVQQQDFDFDADPPPDDDDDDPRGPDPDRGRNSVCNTGPDDSPDDDDPVRVVVVVVVDPDPPPD

Sequence (107 aa):
RTAEVMLCVKDAALAYQAGDHFGILPRNPDAAVQRCLDALGIGAATAERVVELTSQCRINKRATPANSLPMRVALRTALAWYVDLSGRPKRSTVRMLARYAEADEAQ

=== Feature glossary ===
The record interleaves many kinds of information about one protein. Here is each kind framed as the question it answers.

Q: What does the local fold look like, residue by residue?
A: A 3Di character summarizes, for each residue, the relative orientation of the Cα frame of its nearest spatial neighbor. Because it encodes fold topology rather than chemistry, 3Di alignments detect remote structural similarity that sequence alignment misses.

Q: Which residues are in helices, strands, or loops?
A: Secondary structure is the local, repeating backbone conformation. DSSP classifies it into eight states by reading the hydrogen-bond network: three helix types (H, G, I), two β types (E, B), two non-regular types (T, S), and unstructured coil (-).

Q: How big and how compact is the whole molecule?
A: Three whole-structure scalars: the radius of gyration (RMS distance of Cα from centroid, in Å), the count of Cα–Cα contacts (pairs closer than 8 Å and separated by more than four residues in sequence — i.e. tertiary, not local, contacts), and the bounding-box dimensions. Together they distinguish compact globular folds from extended fibres or disordered chains.

Q: How confident is the AlphaFold model at each residue?
A: For AlphaFold models, the B-factor field carries pLDDT — the model's own estimate of local accuracy on a 0–100 scale. Regions with pLDDT<50 should be treated as essentially unmodeled; they often correspond to intrinsically disordered segments.

Q: What family and function is it annotated with?
A: Functional annotations link the protein to curated databases. InterPro entries identify conserved domains and families by matching the sequence against member-database signatures (Pfam, PROSITE, CDD, …). Gene Ontology (GO) terms describe molecular function, biologic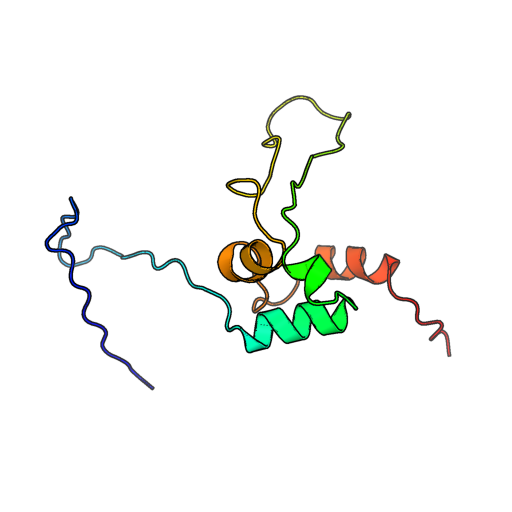al process, and cellular component in a controlled vocabulary. CATH places the structure in a hierarchical fold classification (Class/Architecture/Topology/Homologous-superfamily). The organism is the source species.

Q: What known structures does this most resemble?
A: Nearest PDB ne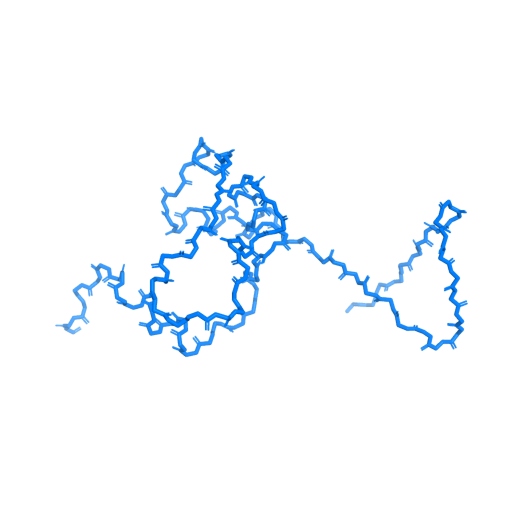ighbors are the top structural matches found by Foldseek when searching this structure against the entire Protein Data Bank. Each hit reports a TM-score (0 to 1; >0.5 almost always implies the same fold) and an E-value. These are *structural* homologs — they may share no detectable sequence similarity.

Q: Which residues are buried vs exposed?
A: Solvent-accessible surface area (SASA) is the area in Å² traced out by the centre of a 1.4 Å probe sphere (a water molecule) rolled over the protein's van der Waals surface (Shrake–Rupley / Lee–Richards construction). Buried residues have near-zero SASA; fully exposed residues can exceed 200 Å². The total SASA scales roughly with the number of surface residues.

Q: What are the backbone torsion angles?
A: φ (phi) and ψ (psi) are the two rotatable backbone dihedrals per residue: φ is the C(i-1)–N–Cα–C torsion, ψ is the N–Cα–C–N(i+1) torsion, both in degrees on (−180°, 180°]. α-helical residues cluster near (−60°, −45°); β-strand residues near (−120°, +130°). A Ramachandran plot is simply a scatter of (φ, ψ) for every residue.

Q: Are the domains correctly placed relative to each other?
A: Predicted aligned error is AlphaFold's pairwise confidence. Unlike pLDDT (per-residue), PAE is per-residue-pair and captures whether two parts of the structure are correctly placed relative to each other. Units are ångströms of expected positional error.

Q: What if only a Cα trace is available?
A: P-SEA three-state annotation labels each residue as helix, strand, or coil based purely on the geometry of the Cα trace. It serves as a fallback when the full backbone (and thus DSSP) is unavailable.

Q: What is the amino-acid chain?
A: This is the polypeptide sequence — one letter per residue, N-terminus first. Length ranges from a few dozen residues for small domains to over a thousand for large multi-domain proteins.

Q: What do the rendered images show?
A: The six renders are orthographic views along the three Cartesian axes in both directions. Representation (cartoon, sticks, or surface) and color scheme (sequence-rainbow or by-chain) vary across proteins so the training set covers all the common visualization conventions.

Q: What do the diagnostic plots show?
A: Plot images: a contact map (which residues are close in 3D, as an N×N binary image), a Ramachandran scatter (backbone torsion angles, revealing secondary-structure composition at a glance), and — for AlphaFold structures — a PAE heatmap (pairwise prediction confidence).

Q: How mobile is each atom in the crystal?
A: B-factor (Debye–Waller factor) reflects atomic displacement in the crystal lattice. It is an experimental observable (units Å²), not a prediction; low values mean the atom is pinned down, high values mean it moves or is heterogeneous across the crystal.

Q: Where is each backbone atom in 3D?
A: The mmCIF table is the protein's shape written out atom by atom. For each backbone N, Cα, C, and carbonyl O, it records an (x, y, z) coordinate triple in Å plus the residue type, chain letter, and residue number.